Protein AF-A0A4Y2AYY5-F1 (afdb_monomer)

Sequence (60 aa):
MNGHITVNGASHDMRVFRMLSCYIMQEDHLLPYLTVRESIQLAAMLKIPSCVSRQDRKKA

Mean predicted aligned error: 5.47 Å

Organism: Araneus ventricosus (NCBI:txid182803)

InterPro domains:
  IPR050352 ATP-binding cassette subfamily G transporters [PTHR48041] (2-59)

Structure (mmCIF, N/CA/C/O backbone):
data_AF-A0A4Y2AYY5-F1
#
_entry.id   AF-A0A4Y2AYY5-F1
#
loop_
_atom_site.group_PDB
_atom_site.id
_atom_site.type_symbol
_atom_site.label_atom_id
_atom_site.label_alt_id
_atom_site.label_comp_id
_atom_site.label_asym_id
_atom_site.label_entity_id
_atom_site.label_seq_id
_atom_site.pdbx_PDB_ins_code
_atom_site.Cartn_x
_atom_site.Cartn_y
_atom_site.Cartn_z
_atom_site.occupancy
_atom_site.B_iso_or_equiv
_atom_site.auth_seq_id
_atom_site.auth_comp_id
_atom_site.auth_asym_id
_atom_site.auth_atom_id
_atom_site.pdbx_PDB_model_num
ATOM 1 N N . MET A 1 1 ? -7.669 0.130 -33.207 1.00 49.91 1 MET A N 1
ATOM 2 C CA . MET A 1 1 ? -6.871 1.147 -32.492 1.00 49.91 1 MET A CA 1
ATOM 3 C C . MET A 1 1 ? -5.998 0.400 -31.507 1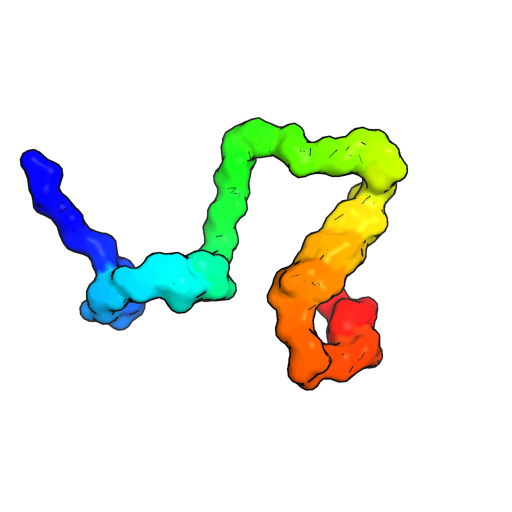.00 49.91 1 MET A C 1
ATOM 5 O O . MET A 1 1 ? -6.542 -0.180 -30.580 1.00 49.91 1 MET A O 1
ATOM 9 N N . ASN A 1 2 ? -4.689 0.356 -31.746 1.00 83.69 2 ASN A N 1
ATOM 10 C CA . ASN A 1 2 ? -3.743 -0.316 -30.856 1.00 83.69 2 ASN A CA 1
ATOM 11 C C . ASN A 1 2 ? -2.814 0.742 -30.262 1.00 83.69 2 ASN A C 1
ATOM 13 O O . ASN A 1 2 ? -2.414 1.670 -30.961 1.00 83.69 2 ASN A O 1
ATOM 17 N N . GLY A 1 3 ? -2.492 0.594 -28.982 1.00 86.69 3 GLY A N 1
ATOM 18 C CA . GLY A 1 3 ? -1.548 1.440 -28.262 1.00 86.69 3 GLY A CA 1
ATOM 19 C C . GLY A 1 3 ? -0.663 0.577 -27.374 1.00 86.69 3 GLY A C 1
ATOM 20 O O . GLY A 1 3 ? -1.042 -0.539 -27.015 1.00 86.69 3 GLY A O 1
ATOM 21 N N . HIS A 1 4 ? 0.519 1.082 -27.040 1.00 85.12 4 HIS A N 1
ATOM 22 C CA . HIS A 1 4 ? 1.441 0.401 -26.142 1.00 85.12 4 HIS A CA 1
ATOM 23 C C . HIS A 1 4 ? 1.686 1.269 -24.910 1.00 85.12 4 HIS A C 1
ATOM 25 O O . HIS A 1 4 ? 1.917 2.470 -25.026 1.00 85.12 4 HIS A O 1
ATOM 31 N N . ILE A 1 5 ? 1.635 0.657 -23.728 1.00 86.62 5 ILE A N 1
ATOM 32 C CA . ILE A 1 5 ? 1.896 1.333 -22.456 1.00 86.62 5 ILE A CA 1
ATOM 33 C C . ILE A 1 5 ? 3.362 1.118 -22.094 1.00 86.62 5 ILE A C 1
ATOM 35 O O . ILE A 1 5 ? 3.857 -0.014 -22.132 1.00 86.62 5 ILE A O 1
ATOM 39 N N . THR A 1 6 ? 4.046 2.199 -21.735 1.00 90.38 6 THR A N 1
ATOM 40 C CA . THR A 1 6 ? 5.427 2.174 -21.250 1.00 90.38 6 THR A CA 1
ATOM 41 C C . THR A 1 6 ? 5.507 2.771 -19.855 1.00 90.38 6 THR A C 1
ATOM 43 O O . THR A 1 6 ? 4.846 3.767 -19.572 1.00 90.38 6 THR A O 1
ATOM 46 N N . VAL A 1 7 ? 6.354 2.204 -19.004 1.00 88.50 7 VAL A N 1
ATOM 47 C CA . VAL A 1 7 ? 6.650 2.720 -17.663 1.00 88.50 7 VAL A CA 1
ATOM 48 C C . VAL A 1 7 ? 8.113 3.129 -17.666 1.00 88.50 7 VAL A C 1
ATOM 50 O O . VAL A 1 7 ? 8.979 2.298 -17.926 1.00 88.50 7 VAL A O 1
ATOM 53 N N . ASN A 1 8 ? 8.393 4.413 -17.433 1.00 87.69 8 ASN A N 1
ATOM 54 C CA . ASN A 1 8 ? 9.750 4.972 -17.513 1.00 87.69 8 ASN A CA 1
ATOM 55 C C . ASN A 1 8 ? 10.465 4.656 -18.848 1.00 87.69 8 ASN A C 1
ATOM 57 O O . ASN A 1 8 ? 11.650 4.344 -18.866 1.00 87.69 8 ASN A O 1
ATOM 61 N N . GLY A 1 9 ? 9.731 4.684 -19.967 1.00 86.56 9 GLY A N 1
ATOM 62 C CA . GLY A 1 9 ? 10.267 4.413 -21.310 1.00 86.56 9 GLY A CA 1
ATOM 63 C C . GLY A 1 9 ? 10.477 2.931 -21.655 1.00 86.56 9 GLY A C 1
ATOM 64 O O . GLY A 1 9 ? 10.761 2.622 -22.808 1.00 86.56 9 GLY A O 1
ATOM 65 N N . ALA A 1 10 ? 10.287 2.010 -20.706 1.00 85.00 10 ALA A N 1
ATOM 66 C CA . ALA A 1 10 ? 10.362 0.569 -20.940 1.00 85.00 10 ALA A CA 1
ATOM 67 C C . ALA A 1 10 ? 8.969 -0.052 -21.135 1.00 85.00 10 ALA A C 1
ATOM 69 O O . ALA A 1 10 ? 7.969 0.456 -20.619 1.00 85.00 10 ALA A O 1
ATOM 70 N N . SER A 1 11 ? 8.901 -1.175 -21.859 1.00 84.81 11 SER A N 1
ATOM 71 C CA . SER A 1 11 ? 7.682 -1.990 -21.948 1.00 84.81 11 SER A CA 1
ATOM 72 C C . SER A 1 11 ? 7.231 -2.407 -20.546 1.00 84.81 11 SER A C 1
ATOM 74 O O . SER A 1 11 ? 8.054 -2.786 -19.711 1.00 84.81 11 SER A O 1
ATOM 76 N N . HIS A 1 12 ? 5.936 -2.288 -20.260 1.00 82.88 12 HIS A N 1
ATOM 77 C CA . HIS A 1 12 ? 5.428 -2.522 -18.916 1.00 82.88 12 HIS A CA 1
ATOM 78 C C . HIS A 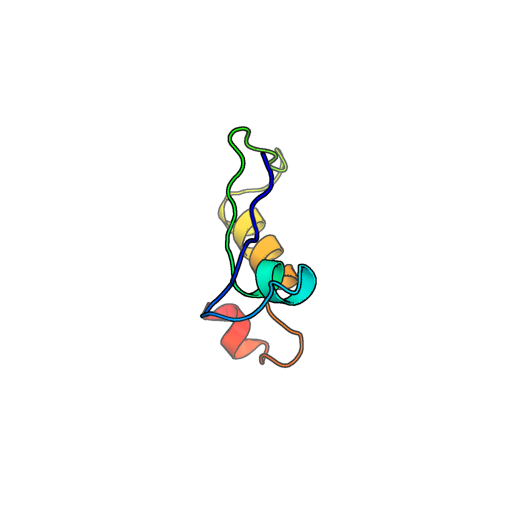1 12 ? 5.458 -4.021 -18.564 1.00 82.88 12 HIS A C 1
ATOM 80 O O . HIS A 1 12 ? 4.761 -4.834 -19.166 1.00 82.88 12 HIS A O 1
ATOM 86 N N . ASP A 1 13 ? 6.219 -4.400 -17.535 1.00 87.69 13 ASP A N 1
ATOM 87 C CA . ASP A 1 13 ? 5.959 -5.654 -16.823 1.00 87.69 13 ASP A CA 1
ATOM 88 C C . ASP A 1 13 ? 4.821 -5.399 -15.830 1.00 87.69 13 ASP A C 1
ATOM 90 O O . ASP A 1 13 ? 4.961 -4.633 -14.872 1.00 87.69 13 ASP A O 1
ATOM 94 N N . MET A 1 14 ? 3.680 -6.054 -16.048 1.00 86.56 14 MET A N 1
ATOM 95 C CA . MET A 1 14 ? 2.486 -5.905 -15.213 1.00 86.56 14 MET A CA 1
ATOM 96 C C . MET A 1 14 ? 2.707 -6.252 -13.735 1.00 86.56 14 MET A C 1
ATOM 98 O O . MET A 1 14 ? 1.935 -5.793 -12.891 1.00 86.56 14 MET A O 1
ATOM 102 N N . ARG A 1 15 ? 3.705 -7.072 -13.384 1.00 87.06 15 ARG A N 1
ATOM 103 C CA . ARG A 1 15 ? 4.046 -7.360 -11.980 1.00 87.06 15 ARG A CA 1
ATOM 104 C C . ARG A 1 15 ? 4.791 -6.192 -11.353 1.00 87.06 15 ARG A C 1
ATOM 106 O O . ARG A 1 15 ? 4.406 -5.732 -10.281 1.00 87.06 15 ARG A O 1
ATOM 113 N N . VAL A 1 16 ? 5.802 -5.678 -12.048 1.00 86.00 16 VAL A N 1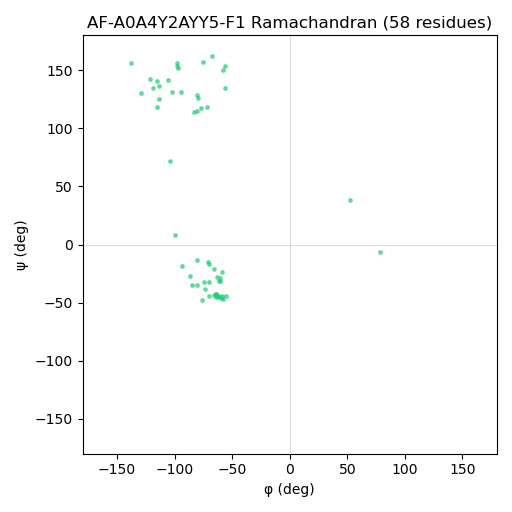
ATOM 114 C CA . VAL A 1 16 ? 6.601 -4.534 -11.586 1.00 86.00 16 VAL A CA 1
ATOM 115 C C . VAL A 1 16 ? 5.734 -3.281 -11.495 1.00 86.00 16 VAL A C 1
ATOM 117 O O . VAL A 1 16 ? 5.770 -2.578 -10.488 1.00 86.00 16 VAL A O 1
ATOM 120 N N . PHE A 1 17 ? 4.879 -3.040 -12.491 1.00 89.69 17 PHE A N 1
ATOM 121 C CA . PHE A 1 17 ? 3.967 -1.900 -12.490 1.00 89.69 17 PHE A CA 1
ATOM 122 C C . PHE A 1 17 ? 3.049 -1.901 -11.261 1.00 89.69 17 PHE A C 1
ATOM 124 O O . PHE A 1 17 ? 2.989 -0.905 -10.546 1.00 89.69 17 PHE A O 1
ATOM 131 N N . ARG A 1 18 ? 2.428 -3.043 -10.928 1.00 88.94 18 ARG A N 1
ATOM 132 C CA . ARG A 1 18 ? 1.586 -3.179 -9.721 1.00 88.94 18 ARG A CA 1
ATOM 133 C C . ARG A 1 18 ? 2.337 -2.922 -8.415 1.00 88.94 18 ARG A C 1
ATOM 135 O O . ARG A 1 18 ? 1.725 -2.502 -7.435 1.00 88.94 18 ARG A O 1
ATOM 142 N N . MET A 1 19 ? 3.641 -3.186 -8.373 1.00 85.75 19 MET A N 1
ATOM 143 C CA . MET A 1 19 ? 4.455 -2.872 -7.199 1.00 85.75 19 MET A CA 1
ATOM 144 C C . MET A 1 19 ? 4.724 -1.368 -7.073 1.00 85.75 19 MET A C 1
ATOM 146 O O . MET A 1 19 ? 4.698 -0.862 -5.952 1.00 85.75 19 MET A O 1
ATOM 150 N N . LEU A 1 20 ? 4.947 -0.677 -8.196 1.00 87.62 20 LEU A N 1
ATOM 151 C CA . LEU A 1 20 ? 5.325 0.742 -8.250 1.00 87.62 20 LEU A CA 1
ATOM 152 C C . LEU A 1 20 ? 4.135 1.712 -8.237 1.00 87.62 20 LEU A C 1
ATOM 154 O O . LEU A 1 20 ? 4.283 2.855 -7.817 1.00 87.62 20 LEU A O 1
ATOM 158 N N . SER A 1 21 ? 2.971 1.282 -8.718 1.00 89.69 21 SER A N 1
ATOM 159 C CA . SER A 1 21 ? 1.779 2.126 -8.846 1.00 89.69 21 SER A 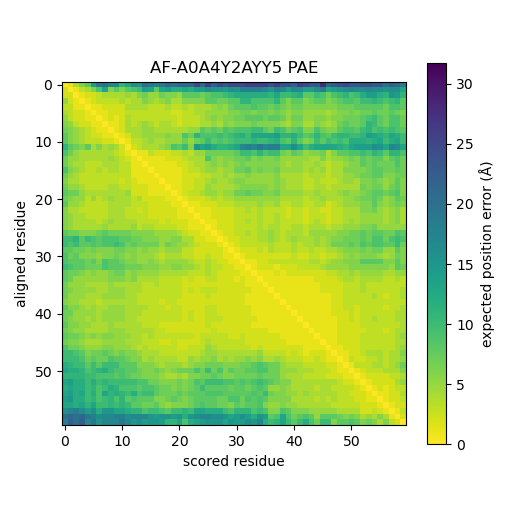CA 1
ATOM 160 C C . SER A 1 21 ? 0.802 1.950 -7.681 1.00 89.69 21 SER A C 1
ATOM 162 O O . SER A 1 21 ? 0.744 0.886 -7.060 1.00 89.69 21 SER A O 1
ATOM 164 N N . CYS A 1 22 ? -0.026 2.968 -7.447 1.00 91.19 22 CYS A N 1
ATOM 165 C CA . CYS A 1 22 ? -1.224 2.881 -6.618 1.00 91.19 22 CYS A CA 1
ATOM 166 C C . CYS A 1 22 ? -2.461 3.080 -7.503 1.00 91.19 22 CYS A C 1
ATOM 168 O O . CYS A 1 22 ? -2.469 3.971 -8.351 1.00 91.19 22 CYS A O 1
ATOM 170 N N . TYR A 1 23 ? -3.490 2.256 -7.307 1.00 91.44 23 TYR A N 1
ATOM 171 C CA . TYR A 1 23 ? -4.772 2.365 -7.997 1.00 91.44 23 TYR A CA 1
ATOM 172 C C . TYR A 1 23 ? -5.898 2.339 -6.967 1.00 91.44 23 TYR A C 1
ATOM 174 O O . TYR A 1 23 ? -5.917 1.466 -6.101 1.00 91.44 23 TYR A O 1
ATOM 182 N N . ILE A 1 24 ? -6.815 3.299 -7.066 1.00 92.62 24 ILE A N 1
ATOM 183 C CA . ILE A 1 24 ? -7.963 3.444 -6.171 1.00 92.62 24 ILE A CA 1
ATOM 184 C C . ILE A 1 24 ? -9.216 3.178 -7.002 1.00 92.62 24 ILE A C 1
ATOM 186 O O . ILE A 1 24 ? -9.399 3.779 -8.062 1.00 92.62 24 ILE A O 1
ATOM 190 N N . MET A 1 25 ? -10.038 2.237 -6.542 1.00 94.94 25 MET A N 1
ATOM 191 C CA . MET A 1 25 ? -11.313 1.920 -7.180 1.00 94.94 25 MET A CA 1
ATOM 192 C C . MET A 1 25 ? -12.351 2.995 -6.860 1.00 94.94 25 MET A C 1
ATOM 194 O O . MET A 1 25 ? -12.240 3.699 -5.863 1.00 94.94 25 MET A O 1
ATOM 198 N N . GLN A 1 26 ? -13.369 3.114 -7.710 1.00 95.75 26 GLN A N 1
ATOM 199 C CA . GLN A 1 26 ? -14.475 4.042 -7.476 1.00 95.75 26 GLN A CA 1
ATOM 200 C C . GLN A 1 26 ? -15.378 3.594 -6.314 1.00 95.75 26 GLN A C 1
ATOM 202 O O . GLN A 1 26 ? -15.949 4.435 -5.628 1.00 95.75 26 GLN A O 1
ATOM 207 N N . GLU A 1 27 ? -15.516 2.282 -6.110 1.00 95.94 27 GLU A N 1
ATOM 208 C CA . GLU A 1 27 ? -16.312 1.690 -5.034 1.00 95.94 27 GLU A CA 1
ATOM 209 C C . GLU A 1 27 ? -15.420 1.209 -3.886 1.00 95.94 27 GLU A C 1
ATOM 211 O O . GLU A 1 27 ? -14.463 0.451 -4.095 1.00 95.94 27 GLU A O 1
ATOM 216 N N . ASP A 1 28 ? -15.788 1.586 -2.662 1.00 89.00 28 ASP A N 1
ATOM 217 C CA . ASP A 1 28 ? -15.060 1.221 -1.452 1.00 89.00 28 ASP A CA 1
ATOM 218 C C . ASP A 1 28 ? -15.453 -0.174 -0.954 1.00 89.00 28 ASP A C 1
ATOM 220 O O . ASP A 1 28 ? -16.566 -0.412 -0.485 1.00 89.00 28 ASP A O 1
ATOM 224 N N . HIS A 1 29 ? -14.496 -1.100 -0.995 1.00 90.31 29 HIS A N 1
ATOM 225 C CA . HIS A 1 29 ? -14.650 -2.465 -0.491 1.00 90.31 29 HIS A CA 1
ATOM 226 C C . HIS A 1 29 ? -13.917 -2.625 0.848 1.00 90.31 29 HIS A C 1
ATOM 228 O O . HIS A 1 29 ? -12.853 -3.240 0.926 1.00 90.31 29 HIS A O 1
ATOM 234 N N . LEU A 1 30 ? -14.467 -2.026 1.907 1.00 92.62 30 LEU A N 1
ATOM 235 C CA . LEU A 1 30 ? -13.890 -2.063 3.255 1.00 92.62 30 LEU A CA 1
ATOM 236 C C . LEU A 1 30 ? -14.534 -3.149 4.126 1.00 92.62 30 LEU A C 1
ATOM 238 O O . LEU A 1 30 ? -15.699 -3.505 3.956 1.00 92.62 30 LEU A O 1
ATOM 242 N N . LEU A 1 31 ? -13.774 -3.663 5.097 1.00 94.31 31 LEU A N 1
ATOM 243 C CA . LEU A 1 31 ? -14.296 -4.602 6.090 1.00 94.31 31 LEU A CA 1
ATOM 244 C C . LEU A 1 31 ? -15.123 -3.828 7.133 1.00 94.31 31 LEU A C 1
ATOM 246 O O . LEU A 1 31 ? -14.553 -3.011 7.857 1.00 94.31 31 LEU A O 1
ATOM 250 N N . PRO A 1 32 ? -16.439 -4.086 7.263 1.00 94.00 32 PRO A N 1
ATOM 251 C CA . PRO A 1 32 ? -17.345 -3.223 8.030 1.00 94.00 32 PRO A CA 1
ATOM 252 C C . PRO A 1 32 ? -17.115 -3.271 9.546 1.00 94.00 32 PRO A C 1
ATOM 254 O O . PRO A 1 32 ? -17.577 -2.395 10.270 1.00 94.00 32 PRO A O 1
ATOM 257 N N . TYR A 1 33 ? -16.409 -4.293 10.033 1.00 96.38 33 TYR A N 1
ATOM 258 C CA . TYR A 1 33 ? -16.162 -4.518 11.459 1.00 96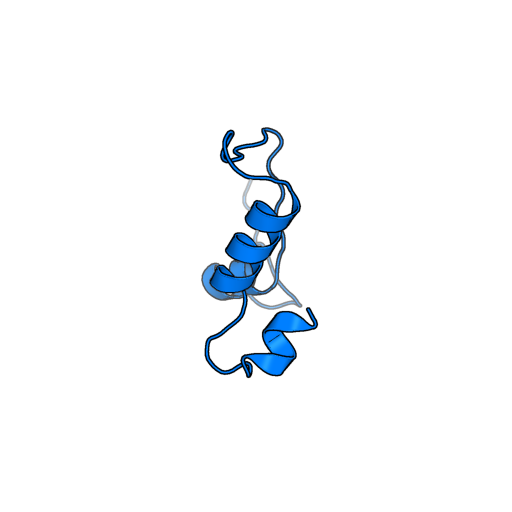.38 33 TYR A CA 1
ATOM 259 C C . TYR A 1 33 ? -14.778 -4.056 11.918 1.00 96.38 33 TYR A C 1
ATOM 261 O O . TYR A 1 33 ? -14.383 -4.355 13.042 1.00 96.38 33 TYR A O 1
ATOM 269 N N . LEU A 1 34 ? -14.029 -3.369 11.054 1.00 96.31 34 LEU A N 1
ATOM 270 C CA . LEU A 1 34 ? -12.725 -2.819 11.394 1.00 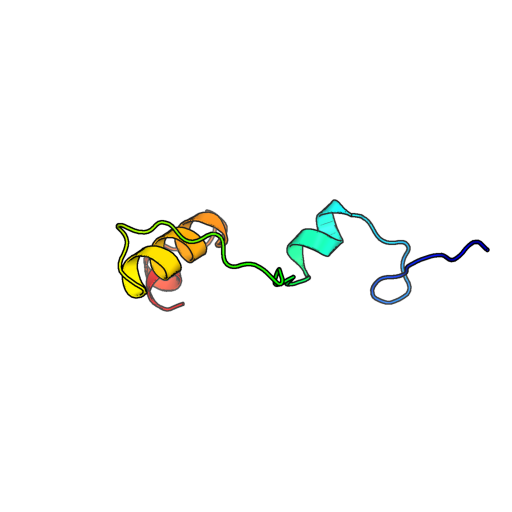96.31 34 LEU A CA 1
ATOM 271 C C . LEU A 1 34 ? -12.806 -1.310 11.564 1.00 96.31 34 LEU A C 1
ATOM 273 O O . LEU A 1 34 ? -13.444 -0.599 10.790 1.00 96.31 34 LEU A O 1
ATOM 277 N N . THR A 1 35 ? -12.074 -0.805 12.546 1.00 97.25 35 THR A N 1
ATOM 278 C CA . THR A 1 35 ? -11.784 0.622 12.632 1.00 97.25 35 THR A CA 1
ATOM 279 C C . THR A 1 35 ? -10.869 1.053 11.483 1.00 97.25 35 THR A C 1
ATOM 281 O O . THR A 1 35 ? -10.155 0.254 10.863 1.00 97.25 35 THR A O 1
ATOM 284 N N . VAL A 1 36 ? -10.826 2.363 11.229 1.00 95.81 36 VAL A N 1
ATOM 285 C CA . VAL A 1 36 ? -9.909 2.961 10.243 1.00 95.81 36 VAL A CA 1
ATOM 286 C C . VAL A 1 36 ? -8.457 2.575 10.542 1.00 95.81 36 VAL A C 1
ATOM 288 O O . VAL A 1 36 ? -7.717 2.173 9.644 1.00 95.81 36 VAL A O 1
ATOM 291 N N . ARG A 1 37 ? -8.054 2.640 11.819 1.00 95.44 37 ARG A N 1
ATOM 292 C CA . ARG A 1 37 ? -6.690 2.313 12.249 1.00 95.44 37 ARG A CA 1
ATOM 293 C C . ARG A 1 37 ? -6.344 0.853 11.967 1.00 95.44 37 ARG A C 1
ATOM 295 O O . ARG A 1 37 ? -5.266 0.586 11.447 1.00 95.44 37 ARG A O 1
ATOM 302 N N . GLU A 1 38 ? -7.245 -0.071 12.285 1.00 95.75 38 GLU A N 1
ATOM 303 C CA . GLU A 1 38 ? -7.036 -1.503 12.038 1.00 95.75 38 GLU A CA 1
ATOM 304 C C . GLU A 1 38 ? -6.940 -1.804 10.542 1.00 95.75 38 GLU A C 1
ATOM 306 O O . GLU A 1 38 ? -6.040 -2.529 10.121 1.00 95.75 38 GLU A O 1
ATOM 311 N N . SER A 1 39 ? -7.802 -1.189 9.729 1.00 95.50 39 SER A N 1
ATOM 312 C CA . SER A 1 39 ? -7.793 -1.360 8.272 1.00 95.50 39 SER A CA 1
ATOM 313 C C . SER A 1 39 ? -6.457 -0.928 7.659 1.00 95.50 39 SER A C 1
ATOM 315 O O . SER A 1 39 ? -5.854 -1.674 6.885 1.00 95.50 39 SER A O 1
ATOM 317 N N . ILE A 1 40 ? -5.942 0.240 8.062 1.00 93.31 40 ILE A N 1
ATOM 318 C CA . ILE A 1 40 ? -4.641 0.748 7.603 1.00 93.31 40 ILE A CA 1
ATOM 319 C C . ILE A 1 40 ? -3.498 -0.142 8.101 1.00 93.31 40 ILE A C 1
ATOM 321 O O . ILE A 1 40 ? -2.602 -0.477 7.328 1.00 93.31 40 ILE A O 1
ATOM 325 N N . GLN A 1 41 ? -3.525 -0.565 9.369 1.00 93.38 41 GLN A N 1
ATOM 326 C CA . GLN A 1 41 ? -2.488 -1.435 9.928 1.00 93.38 41 GLN A CA 1
ATOM 327 C C . GLN A 1 41 ? -2.420 -2.784 9.206 1.00 93.38 41 GLN A C 1
ATOM 329 O O . GLN A 1 41 ? -1.325 -3.234 8.867 1.00 93.38 41 GLN A O 1
ATOM 334 N N . LEU A 1 42 ? -3.565 -3.410 8.925 1.00 92.12 42 LEU A N 1
ATOM 335 C CA . LEU A 1 42 ? -3.620 -4.657 8.162 1.00 92.12 42 LEU A CA 1
ATOM 336 C C . LEU A 1 42 ? -3.123 -4.458 6.726 1.00 92.12 42 LEU A C 1
ATOM 338 O O . LEU A 1 42 ? -2.292 -5.239 6.259 1.00 92.12 42 LEU A O 1
ATOM 342 N N . ALA A 1 43 ? -3.549 -3.387 6.049 1.00 92.50 43 ALA A N 1
ATOM 343 C CA . ALA A 1 43 ? -3.068 -3.057 4.708 1.00 92.50 43 ALA A CA 1
ATOM 344 C C . ALA A 1 43 ? -1.541 -2.853 4.679 1.00 92.50 43 ALA A C 1
ATOM 346 O O . ALA A 1 43 ? -0.856 -3.414 3.822 1.00 92.50 43 ALA A O 1
ATOM 347 N N . ALA A 1 44 ? -0.984 -2.126 5.653 1.00 91.88 44 ALA A N 1
ATOM 348 C CA . ALA A 1 44 ? 0.456 -1.922 5.792 1.00 91.88 44 ALA A CA 1
ATOM 349 C C . ALA A 1 44 ? 1.202 -3.238 6.068 1.00 91.88 44 ALA A C 1
ATOM 351 O O . ALA A 1 44 ? 2.236 -3.505 5.456 1.00 91.88 44 ALA A O 1
ATOM 352 N N . MET A 1 45 ? 0.668 -4.103 6.939 1.00 90.12 45 MET A N 1
ATOM 353 C CA . MET A 1 45 ? 1.258 -5.416 7.229 1.00 90.12 45 MET A CA 1
ATOM 354 C C . MET A 1 45 ? 1.329 -6.328 5.998 1.00 90.12 45 MET A C 1
ATOM 356 O O . MET A 1 45 ? 2.259 -7.131 5.917 1.00 90.12 45 MET A O 1
ATOM 360 N N . LEU A 1 46 ? 0.384 -6.195 5.064 1.00 90.88 46 LEU A N 1
ATOM 361 C CA . LEU A 1 46 ? 0.344 -6.951 3.810 1.00 90.88 46 LEU A CA 1
ATOM 362 C C . LEU A 1 46 ? 1.192 -6.316 2.698 1.00 90.88 46 LEU A C 1
ATOM 364 O O . LEU A 1 46 ? 1.779 -7.034 1.892 1.00 90.88 46 LEU A O 1
ATOM 368 N N . LYS A 1 47 ? 1.264 -4.980 2.636 1.00 89.88 47 LYS A N 1
ATOM 369 C CA . LYS A 1 47 ? 2.004 -4.254 1.590 1.00 89.88 47 LYS A CA 1
ATOM 370 C C . LYS A 1 47 ? 3.507 -4.186 1.865 1.00 89.88 47 LYS A C 1
ATOM 372 O O . LYS A 1 47 ? 4.292 -4.199 0.918 1.00 89.88 47 LYS A O 1
ATOM 377 N N . ILE A 1 48 ? 3.914 -4.082 3.131 1.00 90.50 48 ILE A N 1
ATOM 378 C CA . ILE A 1 48 ? 5.318 -3.896 3.512 1.00 90.50 48 ILE A CA 1
ATOM 379 C C . ILE A 1 48 ? 6.066 -5.241 3.453 1.00 90.50 48 ILE A C 1
ATOM 381 O O . ILE A 1 48 ? 5.663 -6.195 4.127 1.00 90.50 48 ILE A O 1
ATOM 385 N N . PRO A 1 49 ? 7.196 -5.326 2.724 1.00 89.06 49 PRO A N 1
ATOM 386 C CA . PRO A 1 49 ? 7.999 -6.542 2.636 1.00 89.06 49 PRO A CA 1
ATOM 387 C C . PRO A 1 49 ? 8.469 -7.076 3.998 1.00 89.06 49 PRO A C 1
ATOM 389 O O . PRO A 1 49 ? 8.671 -6.331 4.962 1.00 89.06 49 PRO A O 1
ATOM 392 N N . SER A 1 50 ? 8.708 -8.386 4.073 1.00 86.56 50 SER A N 1
ATOM 393 C CA . SER A 1 50 ? 9.235 -9.060 5.271 1.00 86.56 50 SER A CA 1
ATOM 394 C C . SER A 1 50 ? 10.663 -8.649 5.638 1.00 86.56 50 SER A C 1
A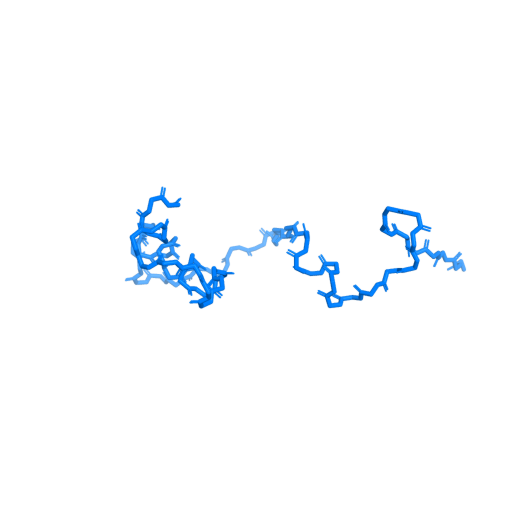TOM 396 O O . SER A 1 50 ? 11.043 -8.793 6.795 1.00 86.56 50 SER A O 1
ATOM 398 N N . CYS A 1 51 ? 11.437 -8.108 4.691 1.00 91.00 51 CYS A N 1
ATOM 399 C CA . CYS A 1 51 ? 12.792 -7.613 4.943 1.00 91.00 51 CYS A CA 1
ATOM 400 C C . CYS A 1 51 ? 12.833 -6.319 5.772 1.00 91.00 51 CYS A C 1
ATOM 402 O O . CYS A 1 51 ? 13.885 -5.969 6.302 1.00 91.00 51 CYS A O 1
ATOM 404 N N . VAL A 1 52 ? 11.707 -5.613 5.912 1.00 90.75 52 VAL A N 1
ATOM 405 C CA . VAL A 1 52 ? 11.616 -4.405 6.740 1.00 90.75 52 VAL A CA 1
ATOM 406 C C . VAL A 1 52 ? 11.462 -4.802 8.205 1.00 90.75 52 VAL A C 1
ATOM 408 O O . VAL A 1 52 ? 10.574 -5.585 8.555 1.00 90.75 52 VAL A O 1
ATOM 411 N N . SER A 1 53 ? 12.306 -4.234 9.072 1.00 89.62 53 SER A N 1
ATOM 412 C CA . SER A 1 53 ? 12.290 -4.530 10.505 1.00 89.62 53 SER A CA 1
ATOM 413 C C . SER A 1 53 ? 10.921 -4.224 11.126 1.00 89.62 53 SER A C 1
ATOM 415 O O . SER A 1 53 ? 10.199 -3.314 10.710 1.00 89.62 53 SER A O 1
ATOM 417 N N . A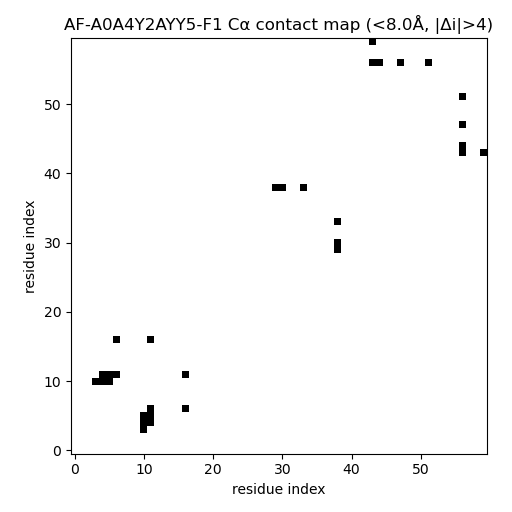RG A 1 54 ? 10.550 -4.960 12.180 1.00 85.31 54 ARG A N 1
ATOM 418 C CA . ARG A 1 54 ? 9.268 -4.735 12.870 1.00 85.31 54 ARG A CA 1
ATOM 419 C C . ARG A 1 54 ? 9.185 -3.346 13.508 1.00 85.31 54 ARG A C 1
ATOM 421 O O . ARG A 1 54 ? 8.083 -2.829 13.670 1.00 85.31 54 ARG A O 1
ATOM 428 N N . GLN A 1 55 ? 10.322 -2.767 13.893 1.00 86.81 55 GLN A N 1
ATOM 429 C CA . GLN A 1 55 ? 10.369 -1.412 14.436 1.00 86.81 55 GLN A CA 1
ATOM 430 C C . GLN A 1 55 ? 10.080 -0.387 13.344 1.00 86.81 55 GLN A C 1
ATOM 432 O O . GLN A 1 55 ? 9.271 0.506 13.563 1.00 86.81 55 GLN A O 1
ATOM 437 N N . ASP A 1 56 ? 10.671 -0.553 12.164 1.00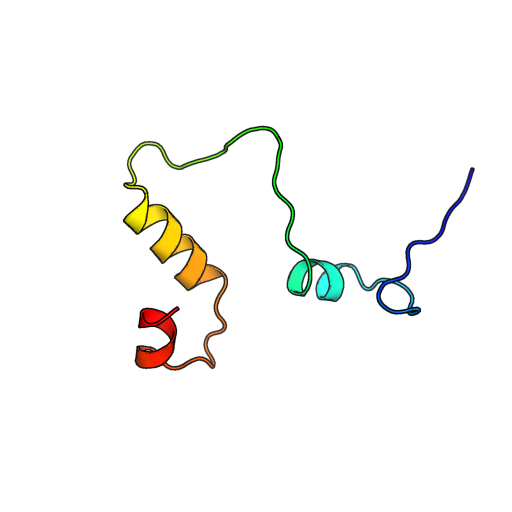 84.75 56 ASP A N 1
ATOM 438 C CA . ASP A 1 56 ? 10.491 0.392 11.060 1.00 84.75 56 ASP A CA 1
ATOM 439 C C . ASP A 1 56 ? 9.110 0.252 10.417 1.00 84.75 56 ASP A C 1
ATOM 441 O O . ASP A 1 56 ? 8.487 1.251 10.077 1.00 84.75 56 ASP A O 1
ATOM 445 N N . ARG A 1 57 ? 8.546 -0.962 10.397 1.00 83.06 57 ARG A N 1
ATOM 446 C CA . ARG A 1 57 ? 7.158 -1.201 9.977 1.00 83.06 57 ARG A CA 1
ATOM 447 C C . ARG A 1 57 ? 6.125 -0.477 10.846 1.00 83.06 57 ARG A C 1
ATOM 449 O O . ARG A 1 57 ? 5.067 -0.130 10.350 1.00 83.06 57 ARG A O 1
ATOM 456 N N . LYS A 1 58 ? 6.402 -0.285 12.141 1.00 79.12 58 LYS A N 1
ATOM 457 C CA . LYS A 1 58 ? 5.494 0.417 13.069 1.00 79.12 58 LYS A CA 1
ATOM 458 C C . LYS A 1 58 ? 5.583 1.944 12.969 1.00 79.12 58 LYS A C 1
ATOM 460 O O . LYS A 1 58 ? 4.752 2.613 13.576 1.00 79.12 58 LYS A O 1
ATOM 465 N N . LYS A 1 59 ? 6.615 2.469 12.301 1.00 71.12 59 LYS A N 1
ATOM 466 C CA . LYS A 1 59 ? 6.843 3.910 12.104 1.00 71.12 59 LYS A CA 1
ATOM 467 C C . LYS A 1 59 ? 6.257 4.424 10.784 1.00 71.12 59 LYS A C 1
ATOM 469 O O . LYS A 1 59 ? 6.135 5.636 10.642 1.00 71.12 59 LYS A O 1
ATOM 474 N N . ALA A 1 60 ? 5.979 3.520 9.842 1.00 60.72 60 ALA A N 1
ATOM 475 C CA . ALA A 1 60 ? 5.257 3.802 8.603 1.00 60.72 60 ALA A CA 1
ATOM 476 C C . ALA A 1 60 ? 3.763 3.999 8.886 1.00 60.72 60 ALA A C 1
ATOM 478 O O . ALA A 1 60 ? 3.170 4.874 8.224 1.00 60.72 60 ALA A O 1
#

pLDDT: mean 88.4, std 7.77, range [49.91, 97.25]

Solvent-accessible surface area (backbone atoms only — not comparable to full-atom values): 4223 Å² total; per-residue (Å²): 141,87,85,84,70,61,56,96,86,35,78,61,50,73,68,61,47,62,72,77,54,87,88,83,71,96,70,88,90,72,68,90,90,54,53,75,68,54,51,50,51,52,50,47,65,71,70,51,62,86,88,56,51,76,70,60,63,72,74,109

Radius of gyration: 16.15 Å; Cα contacts (8 Å, |Δi|>4): 16; chains: 1; bounding box: 30×14×47 Å

Secondary structure (DSSP, 8-state):
-----EETTEEP-HHHHHHH-----SS----TTS-HHHHHHHHHHHHS-TTS-HHHHTT-

Foldseek 3Di:
DDDFDDDPNHGDDPVVCVLVDDDDDPDDDDDPPDDPVRRVLVVLVVNDDPPDDPVVSVVD